Protein AF-A0A9D9T8Y0-F1 (afdb_monomer)

Solvent-accessible surface area (backbone atoms only — not comparable to full-atom values): 6116 Å² total; per-residue (Å²): 131,99,49,98,76,53,63,66,58,51,33,65,70,34,83,60,44,72,47,55,50,4,70,49,96,70,17,35,57,81,61,54,66,37,14,57,59,33,15,20,36,37,37,31,76,21,31,71,76,42,44,66,62,52,50,52,29,42,76,62,44,16,28,44,82,30,81,47,73,67,48,40,54,53,52,51,54,54,42,78,73,29,65,69,57,38,52,54,15,13,55,28,6,37,55,51,24,55,58,50,55,53,48,55,53,51,52,51,53,53,51,55,64,73,78,105

Nearest PDB structures (foldseek):
  4bfc-assembly1_A  TM=9.274E-01  e=1.975E-05  Acinetobacter baumannii
  2xci-assembly1_A  TM=7.531E-01  e=2.459E-04  Aquifex aeolicus
  4rig-assembly1_B  TM=7.496E-01  e=7.505E-02  Streptomyces cyanogenus
  2p6p-assembly1_A  TM=6.963E-01  e=7.057E-02  Streptomyces fradiae
  4rif-assembly1_A  TM=6.405E-01  e=7.057E-02  Streptomyces cyanogenus

pLDDT: mean 85.95, std 16.63, range [45.28, 98.38]

Mean predicted aligned error: 7.64 Å

Sequence (116 aa):
GDSMGEMFAWHTLADLAFIGGSLLDFGSQNLIEACAVGTPVLLGPSTYNFAEAAFEAQACGAALAITDADDLVKKARALLHDAAALARMSEAGLRFAQQHRGATARTMELIARVVN

Secondary structure (DSSP, 8-state):
---TTTHHHHHHH-S-EE-TTTTTTT----SHHHHHTT--EEE-S--GGGHHHHHHHHHTTSEEE--SHHHHHHHHHHHHT-HHHHHHHHHHHHHHHHHHHHHHHHHHHHHHHHH-

Structure (mmCIF, N/CA/C/O backbone):
data_AF-A0A9D9T8Y0-F1
#
_entry.id   AF-A0A9D9T8Y0-F1
#
loop_
_atom_site.group_PDB
_atom_site.id
_atom_site.type_symbol
_atom_site.label_atom_id
_atom_site.label_alt_id
_atom_site.label_comp_id
_atom_site.label_asym_id
_atom_site.label_entity_id
_atom_site.label_seq_id
_atom_site.pdbx_PDB_ins_code
_atom_site.Cartn_x
_atom_site.Cartn_y
_atom_site.Cartn_z
_atom_site.occupancy
_atom_site.B_iso_or_equiv
_atom_site.auth_seq_id
_atom_site.auth_comp_id
_atom_site.auth_asym_id
_atom_site.auth_atom_id
_atom_site.pdbx_PDB_model_num
ATOM 1 N N . GLY A 1 1 ? -10.565 -10.258 -11.146 1.00 47.41 1 GLY A N 1
ATOM 2 C CA . GLY A 1 1 ? -11.888 -10.698 -11.616 1.00 47.41 1 GLY A CA 1
ATOM 3 C C . GLY A 1 1 ? -12.762 -9.475 -11.713 1.00 47.41 1 GLY A C 1
ATOM 4 O O . GLY A 1 1 ? -12.772 -8.698 -10.770 1.00 47.41 1 GLY A O 1
ATOM 5 N N . ASP A 1 2 ? -13.387 -9.271 -12.868 1.00 57.16 2 ASP A N 1
ATOM 6 C CA . ASP A 1 2 ? -14.274 -8.145 -1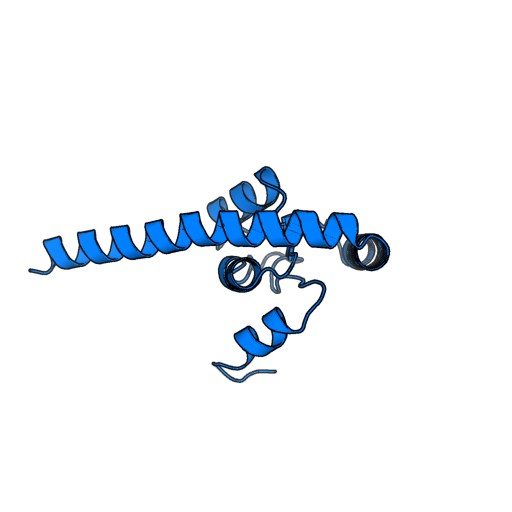3.177 1.00 57.16 2 ASP A CA 1
ATOM 7 C C . ASP A 1 2 ? -15.711 -8.486 -12.760 1.00 57.16 2 ASP A C 1
ATOM 9 O O . ASP A 1 2 ? -16.532 -8.955 -13.546 1.00 57.16 2 ASP A O 1
ATOM 13 N N . SER A 1 3 ? -15.999 -8.353 -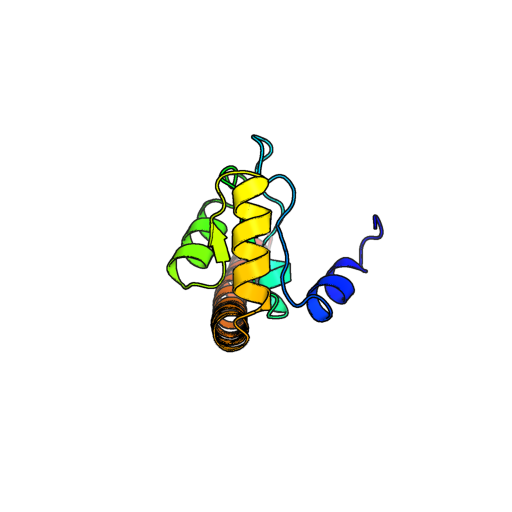11.470 1.00 48.44 3 SER A N 1
ATOM 14 C CA . SER A 1 3 ? -17.371 -8.354 -10.967 1.00 48.44 3 SER A CA 1
ATOM 15 C C . SER A 1 3 ? -17.470 -7.316 -9.857 1.00 48.44 3 SER A C 1
ATOM 17 O O . SER A 1 3 ? -16.827 -7.440 -8.811 1.00 48.44 3 SER A O 1
ATOM 19 N N . MET A 1 4 ? -18.244 -6.254 -10.111 1.00 46.72 4 MET A N 1
ATOM 20 C CA . MET A 1 4 ? -18.543 -5.211 -9.128 1.00 46.72 4 MET A CA 1
ATOM 21 C C . MET A 1 4 ? -19.213 -5.848 -7.905 1.00 46.72 4 MET A C 1
ATOM 23 O O . MET A 1 4 ? -20.368 -6.259 -7.966 1.00 46.72 4 MET A O 1
ATOM 27 N N . GLY A 1 5 ? -18.462 -5.956 -6.808 1.00 47.03 5 GLY A N 1
ATOM 28 C CA . GLY A 1 5 ? -18.921 -6.523 -5.536 1.00 47.03 5 GLY A CA 1
ATOM 29 C C . GLY A 1 5 ? -17.975 -7.558 -4.923 1.00 47.03 5 GLY A C 1
ATOM 30 O O . GLY A 1 5 ? -17.931 -7.680 -3.703 1.00 47.03 5 GLY A O 1
ATOM 31 N N . GLU A 1 6 ? -17.156 -8.252 -5.721 1.00 52.88 6 GLU A N 1
ATOM 32 C CA . GLU A 1 6 ? -16.268 -9.303 -5.192 1.00 52.88 6 GLU A CA 1
ATOM 33 C C . GLU A 1 6 ? -14.937 -8.768 -4.650 1.00 52.88 6 GLU A C 1
ATOM 35 O O . GLU A 1 6 ? -14.280 -9.427 -3.849 1.00 52.88 6 GLU A O 1
ATOM 40 N N . MET A 1 7 ? -14.530 -7.557 -5.038 1.00 53.75 7 MET A N 1
ATOM 41 C CA . MET A 1 7 ? -13.256 -6.950 -4.623 1.00 53.75 7 MET A CA 1
ATOM 42 C C . MET A 1 7 ? -13.141 -6.798 -3.095 1.00 53.75 7 MET A C 1
ATOM 44 O O . MET A 1 7 ? -12.070 -7.013 -2.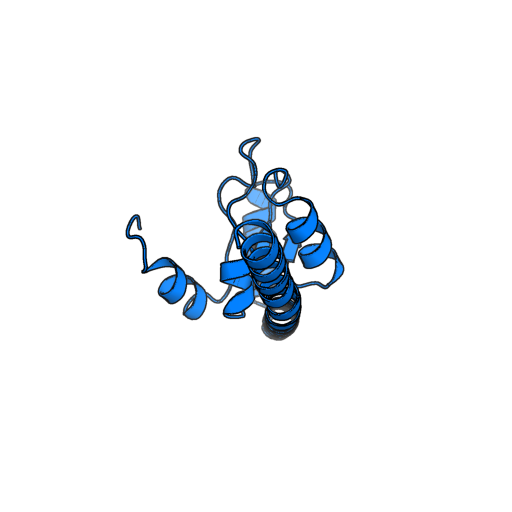533 1.00 53.75 7 MET A O 1
ATOM 48 N N . PHE A 1 8 ? -14.260 -6.552 -2.405 1.00 50.72 8 PHE A N 1
ATOM 49 C CA . PHE A 1 8 ? -14.323 -6.547 -0.938 1.00 50.72 8 PHE A CA 1
ATOM 50 C C . PHE A 1 8 ? -14.007 -7.922 -0.320 1.00 50.72 8 PHE A C 1
ATOM 52 O O . PHE A 1 8 ? -13.344 -7.993 0.718 1.00 50.72 8 PHE A O 1
ATOM 59 N N . ALA A 1 9 ? -14.448 -9.012 -0.959 1.00 51.31 9 ALA A N 1
ATOM 60 C CA . ALA A 1 9 ? -14.160 -10.379 -0.520 1.00 51.31 9 ALA A CA 1
ATOM 61 C C . ALA A 1 9 ? -12.689 -10.758 -0.769 1.00 51.31 9 ALA A C 1
ATOM 63 O O . ALA A 1 9 ? -12.059 -11.396 0.068 1.00 51.31 9 ALA A O 1
ATOM 64 N N . TRP A 1 10 ? -12.105 -10.310 -1.885 1.00 50.84 10 TRP A N 1
ATOM 65 C CA . TRP A 1 10 ? -10.686 -10.537 -2.171 1.00 50.84 10 TRP A CA 1
ATOM 66 C C . TRP A 1 10 ? -9.768 -9.776 -1.215 1.00 50.84 10 TRP A C 1
ATOM 68 O O . TRP A 1 10 ? -8.772 -10.334 -0.769 1.00 50.84 10 TRP A O 1
ATOM 78 N N . HIS A 1 11 ? -10.109 -8.538 -0.846 1.00 50.34 11 HIS A N 1
ATOM 79 C CA . HIS A 1 11 ? -9.323 -7.789 0.134 1.00 50.34 11 HIS A CA 1
ATOM 80 C C . HIS A 1 11 ? -9.388 -8.420 1.531 1.00 50.34 11 HIS A C 1
ATOM 82 O O . HIS A 1 11 ? -8.354 -8.602 2.165 1.00 50.34 11 HIS A O 1
ATOM 88 N N . THR A 1 12 ? -10.567 -8.856 1.980 1.00 54.41 12 THR A N 1
ATOM 89 C CA . THR A 1 12 ? -10.707 -9.529 3.288 1.00 54.41 12 THR A CA 1
ATOM 90 C C . THR A 1 12 ? -9.970 -10.868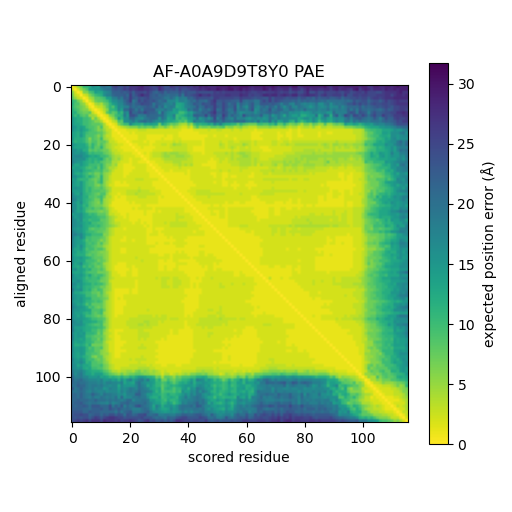 3.391 1.00 54.41 12 THR A C 1
ATOM 92 O O . THR A 1 12 ? -9.686 -11.305 4.503 1.00 54.41 12 THR A O 1
ATOM 95 N N . LEU A 1 13 ? -9.642 -11.508 2.264 1.00 59.56 13 LEU A N 1
ATOM 96 C CA . LEU A 1 13 ? -8.897 -12.771 2.213 1.00 59.56 13 LEU A CA 1
ATOM 97 C C . LEU A 1 13 ? -7.411 -12.601 1.864 1.00 59.56 13 LEU A C 1
ATOM 99 O O . LEU A 1 13 ? -6.661 -13.571 1.948 1.00 59.56 13 LEU A O 1
ATOM 103 N N . ALA A 1 14 ? -6.983 -11.412 1.437 1.00 74.75 14 ALA A N 1
ATOM 104 C CA . ALA A 1 14 ? -5.612 -11.171 1.014 1.00 74.75 14 ALA A CA 1
ATOM 105 C C . ALA A 1 14 ? -4.740 -10.723 2.191 1.00 74.75 14 ALA A C 1
ATOM 107 O O . ALA A 1 14 ? -5.033 -9.726 2.848 1.00 74.75 14 ALA A O 1
ATOM 108 N N . ASP A 1 15 ? -3.603 -11.393 2.382 1.00 84.69 15 ASP A N 1
ATOM 109 C CA . ASP A 1 15 ? -2.585 -1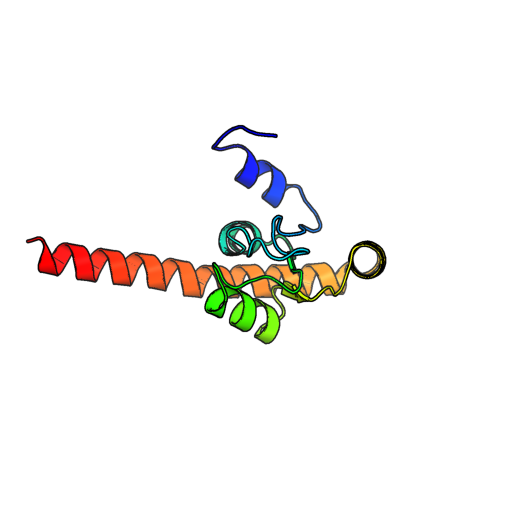0.981 3.356 1.00 84.69 15 ASP A CA 1
ATOM 110 C C . ASP A 1 15 ? -1.896 -9.658 2.963 1.00 84.69 15 ASP A C 1
ATOM 112 O O . ASP A 1 15 ? -1.304 -8.982 3.801 1.00 84.69 15 ASP A O 1
ATOM 116 N N . LEU A 1 16 ? -1.949 -9.288 1.677 1.00 93.06 16 LEU A N 1
ATOM 117 C CA . LEU A 1 16 ? -1.325 -8.094 1.105 1.00 93.06 16 LEU A CA 1
ATOM 118 C C . LEU A 1 16 ? -1.972 -7.752 -0.247 1.00 93.06 16 LEU A C 1
ATOM 120 O O . LEU A 1 16 ? -2.202 -8.643 -1.064 1.00 93.06 16 LEU A O 1
ATOM 124 N N . ALA A 1 17 ? -2.202 -6.467 -0.527 1.00 95.00 17 ALA A N 1
ATOM 125 C CA . ALA A 1 17 ? -2.715 -5.992 -1.813 1.00 95.00 17 ALA A CA 1
ATOM 126 C C . ALA A 1 17 ? -1.754 -5.009 -2.492 1.00 95.00 17 ALA A C 1
ATOM 128 O O . ALA A 1 17 ? -1.189 -4.126 -1.855 1.00 95.00 17 ALA A O 1
ATOM 129 N N . PHE A 1 18 ? -1.623 -5.118 -3.812 1.00 96.44 18 PHE A N 1
ATOM 130 C CA . PHE A 1 18 ? -1.010 -4.093 -4.655 1.00 96.44 18 PHE A CA 1
ATOM 131 C C . PHE A 1 18 ? -2.109 -3.325 -5.397 1.00 96.44 18 PHE A C 1
ATOM 133 O O . PHE A 1 18 ? -2.988 -3.936 -6.007 1.00 96.44 18 PHE A O 1
ATOM 140 N N . ILE A 1 19 ? -2.066 -1.991 -5.357 1.00 95.94 19 ILE A N 1
ATOM 141 C CA . ILE A 1 19 ? -3.082 -1.159 -6.012 1.00 95.94 19 ILE A CA 1
ATOM 142 C C . ILE A 1 19 ? -2.751 -0.997 -7.493 1.00 95.94 19 ILE A C 1
ATOM 144 O O . ILE A 1 19 ? -1.764 -0.360 -7.866 1.00 95.94 19 ILE A O 1
ATOM 148 N N . GLY A 1 20 ? -3.611 -1.546 -8.349 1.00 91.75 20 GLY A N 1
ATOM 149 C CA . GLY A 1 20 ? -3.484 -1.450 -9.802 1.00 91.75 20 GLY A CA 1
ATOM 150 C C . GLY A 1 20 ? -3.445 -0.008 -10.322 1.00 91.75 20 GLY A C 1
ATOM 151 O O . GLY A 1 20 ? -3.843 0.940 -9.643 1.00 91.75 20 GLY A O 1
ATOM 152 N N . GLY A 1 21 ? -2.924 0.153 -11.539 1.00 92.12 21 GLY A N 1
ATOM 153 C CA . GLY A 1 21 ? -2.667 1.458 -12.156 1.00 92.12 21 GLY A CA 1
ATOM 154 C C . GLY A 1 21 ? -1.424 2.161 -11.604 1.00 92.12 21 GLY A C 1
ATOM 155 O O . GLY A 1 21 ? -0.727 2.815 -12.367 1.00 92.12 21 GLY A O 1
ATOM 156 N N . SER A 1 22 ? -1.072 1.943 -10.331 1.00 94.88 22 SER A N 1
ATOM 157 C CA . SER A 1 22 ? -0.091 2.791 -9.645 1.00 94.88 22 SER A CA 1
ATOM 158 C C . SER A 1 22 ? 1.370 2.618 -10.070 1.00 94.88 22 SER A C 1
ATOM 160 O O . SER A 1 22 ? 2.201 3.456 -9.733 1.00 94.88 22 SER A O 1
ATOM 162 N N . LEU A 1 23 ? 1.718 1.552 -10.799 1.00 94.62 23 LEU A N 1
ATOM 163 C CA . LEU A 1 23 ? 3.107 1.288 -11.201 1.00 94.62 23 LEU A CA 1
ATOM 164 C C . LEU A 1 23 ? 3.573 2.130 -12.395 1.00 94.62 23 LEU A C 1
ATOM 166 O O . LEU A 1 23 ? 4.732 2.524 -12.462 1.00 94.62 23 LEU A O 1
ATOM 170 N N . LEU A 1 24 ? 2.670 2.365 -13.343 1.00 93.56 24 LEU A N 1
ATOM 171 C CA . LEU A 1 24 ? 2.902 3.146 -14.557 1.00 93.56 24 LEU A CA 1
ATOM 172 C C . LEU A 1 24 ? 2.066 4.422 -14.489 1.00 93.56 24 LEU A C 1
ATOM 174 O O . LEU A 1 24 ? 1.298 4.591 -13.552 1.00 93.56 24 LEU A O 1
ATOM 178 N N . ASP A 1 25 ? 2.197 5.319 -15.462 1.00 94.19 25 ASP A N 1
ATOM 179 C CA . ASP A 1 25 ? 1.568 6.644 -15.414 1.00 94.19 25 ASP A CA 1
ATOM 180 C C . ASP A 1 25 ? 0.050 6.643 -15.709 1.00 94.19 25 ASP A C 1
ATOM 182 O O . ASP A 1 25 ? -0.446 7.321 -16.605 1.00 94.19 25 ASP A O 1
ATOM 186 N N . PHE A 1 26 ? -0.707 5.844 -14.957 1.00 93.19 26 PHE A N 1
ATOM 187 C CA . PHE A 1 26 ? -2.162 5.691 -15.069 1.00 93.19 26 PHE A CA 1
ATOM 188 C C . PHE A 1 26 ? -2.912 6.194 -13.825 1.00 93.19 26 PHE A C 1
ATOM 190 O O . PHE A 1 26 ? -4.144 6.157 -13.781 1.00 93.19 26 PHE A O 1
ATOM 197 N N . GLY A 1 27 ? -2.174 6.646 -12.807 1.00 92.00 27 GLY A N 1
ATOM 198 C CA . GLY A 1 27 ? -2.698 6.929 -11.479 1.00 92.00 27 GLY A CA 1
ATOM 199 C C . GLY A 1 27 ? -3.053 5.639 -10.739 1.00 92.00 27 GLY A C 1
ATOM 200 O O . GLY A 1 27 ? -2.907 4.534 -11.256 1.00 92.00 27 GLY A O 1
ATOM 201 N N . SER A 1 28 ? -3.546 5.750 -9.509 1.00 93.19 28 SER A N 1
ATOM 202 C CA . SER A 1 28 ? -3.935 4.580 -8.720 1.00 93.19 28 SER A CA 1
ATOM 203 C C . SER A 1 28 ? -5.443 4.343 -8.761 1.00 93.19 28 SER A C 1
ATOM 205 O O . SER A 1 28 ? -6.231 5.265 -8.985 1.00 93.19 28 SER A O 1
ATOM 207 N N . GLN A 1 29 ? -5.844 3.101 -8.493 1.00 92.81 29 GLN A N 1
ATOM 208 C CA . GLN A 1 29 ? -7.199 2.791 -8.033 1.00 92.81 29 GLN A CA 1
ATOM 209 C C . GLN A 1 29 ? -7.389 3.231 -6.568 1.00 92.81 29 GLN A C 1
ATOM 211 O O . GLN A 1 29 ? -6.441 3.658 -5.899 1.00 92.81 29 GLN A O 1
ATOM 216 N N . ASN A 1 30 ? -8.620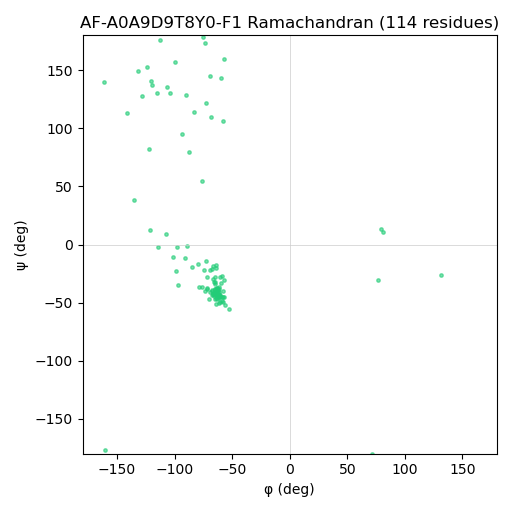 3.134 -6.068 1.00 90.94 30 ASN A N 1
ATOM 217 C CA . ASN A 1 30 ? -8.960 3.527 -4.705 1.00 90.94 30 ASN A CA 1
ATOM 218 C C . ASN A 1 30 ? -8.316 2.588 -3.665 1.00 90.94 30 ASN A C 1
ATOM 220 O O . ASN A 1 30 ? -8.741 1.447 -3.502 1.00 90.94 30 ASN A O 1
ATOM 224 N N . LEU A 1 31 ? -7.318 3.077 -2.922 1.00 93.44 31 LEU A N 1
ATOM 225 C CA . LEU A 1 31 ? -6.676 2.323 -1.836 1.00 93.44 31 LEU A CA 1
ATOM 226 C C . LEU A 1 31 ? -7.529 2.213 -0.561 1.00 93.44 31 LEU A C 1
ATOM 228 O O . LEU A 1 31 ? -7.292 1.327 0.260 1.00 93.44 31 LEU A O 1
ATOM 232 N N . ILE A 1 32 ? -8.498 3.116 -0.367 1.00 92.81 32 ILE A N 1
ATOM 233 C CA . ILE A 1 32 ? -9.227 3.251 0.903 1.00 92.81 32 ILE A CA 1
ATOM 234 C C . ILE A 1 32 ? -10.045 1.989 1.184 1.00 92.81 32 ILE A C 1
ATOM 236 O O . ILE A 1 32 ? -10.168 1.586 2.336 1.00 92.81 32 ILE A O 1
ATOM 240 N N . GLU A 1 33 ? -10.566 1.334 0.145 1.00 89.56 33 GLU A N 1
ATOM 241 C CA . GLU A 1 33 ? -11.344 0.097 0.269 1.00 89.56 33 GLU A CA 1
ATOM 242 C C . GLU A 1 33 ? -10.507 -1.071 0.803 1.00 89.56 33 GLU A C 1
ATOM 244 O O . GLU A 1 33 ? -10.963 -1.775 1.702 1.00 89.56 33 GLU A O 1
ATOM 249 N N . ALA A 1 34 ? -9.265 -1.221 0.330 1.00 91.19 34 ALA A N 1
ATOM 250 C CA . ALA A 1 34 ? -8.332 -2.227 0.839 1.00 91.19 34 ALA A CA 1
ATOM 251 C C . ALA A 1 34 ? -7.971 -1.953 2.309 1.00 91.19 34 ALA A C 1
ATOM 253 O O . ALA A 1 34 ? -8.076 -2.833 3.164 1.00 91.19 34 ALA A O 1
ATOM 254 N N . CYS A 1 35 ? -7.646 -0.699 2.636 1.00 94.12 35 CYS A N 1
ATOM 255 C CA . CYS A 1 35 ? -7.367 -0.288 4.011 1.00 94.12 35 CYS A CA 1
ATOM 256 C C . CYS A 1 35 ? -8.576 -0.486 4.946 1.00 94.12 35 CYS A C 1
ATOM 258 O O . CYS A 1 35 ? -8.411 -0.867 6.104 1.00 94.12 35 CYS A O 1
ATOM 260 N N . ALA A 1 36 ? -9.800 -0.265 4.454 1.00 92.00 36 ALA A N 1
ATOM 261 C CA . ALA A 1 36 ? -11.030 -0.348 5.244 1.00 92.00 36 ALA A CA 1
ATOM 262 C C . ALA A 1 36 ? -11.363 -1.756 5.743 1.00 92.00 36 ALA A C 1
ATOM 264 O O . ALA A 1 36 ? -12.160 -1.889 6.674 1.00 92.00 36 ALA A O 1
ATOM 265 N N . VAL A 1 37 ? -10.772 -2.784 5.137 1.00 91.31 37 VAL A N 1
ATOM 266 C CA . VAL A 1 37 ? -10.903 -4.177 5.577 1.00 91.31 37 VAL A CA 1
ATOM 267 C C . VAL A 1 37 ? -9.625 -4.717 6.223 1.00 91.31 37 VAL A C 1
ATOM 269 O O . VAL A 1 37 ? -9.547 -5.903 6.523 1.00 91.31 37 VAL A O 1
ATOM 272 N N . GLY A 1 38 ? -8.645 -3.845 6.479 1.00 92.75 38 GLY A N 1
ATOM 273 C CA . GLY A 1 38 ? -7.391 -4.196 7.141 1.00 92.75 38 GLY A CA 1
ATOM 274 C C . GLY A 1 38 ? -6.351 -4.834 6.226 1.00 92.75 38 GLY A C 1
ATOM 275 O O . GLY A 1 38 ? -5.342 -5.317 6.721 1.00 92.75 38 GLY A O 1
ATOM 276 N N . THR A 1 39 ? -6.537 -4.826 4.906 1.00 95.06 39 THR A N 1
ATOM 277 C CA . THR A 1 39 ? -5.528 -5.357 3.985 1.00 95.06 39 THR A CA 1
ATOM 278 C C . THR A 1 39 ? -4.336 -4.400 3.907 1.00 95.06 39 THR A C 1
ATOM 280 O O . THR A 1 39 ? -4.524 -3.242 3.520 1.00 95.06 39 THR A O 1
ATOM 283 N N . PRO A 1 40 ? -3.104 -4.840 4.219 1.00 95.44 40 PRO A N 1
ATOM 284 C CA . PRO A 1 40 ? -1.899 -4.052 3.977 1.00 95.44 40 PRO A CA 1
ATOM 285 C C . PRO A 1 40 ? -1.732 -3.721 2.487 1.00 95.44 40 PRO A C 1
ATOM 287 O O . PRO A 1 40 ? -2.039 -4.548 1.625 1.00 95.44 40 PRO A O 1
ATOM 290 N N . VAL A 1 41 ? -1.229 -2.523 2.171 1.00 97.38 41 VAL A N 1
ATOM 291 C CA . VAL A 1 41 ? -1.208 -2.003 0.793 1.00 97.38 41 VAL A CA 1
ATOM 292 C C . VAL A 1 41 ? 0.209 -1.710 0.282 1.00 97.38 41 VAL A C 1
ATOM 294 O O . VAL A 1 41 ? 1.016 -1.088 0.969 1.00 97.38 41 VAL A O 1
ATOM 297 N N . LEU A 1 42 ? 0.487 -2.089 -0.969 1.00 98.31 42 LEU A N 1
ATOM 298 C CA . LEU A 1 42 ? 1.619 -1.623 -1.775 1.00 98.31 42 LEU A CA 1
ATOM 299 C C . LEU A 1 42 ? 1.150 -0.649 -2.866 1.00 98.31 42 LEU A C 1
ATOM 301 O O . LEU A 1 42 ? 0.168 -0.913 -3.565 1.00 98.31 42 LEU A O 1
ATOM 305 N N . LEU A 1 43 ? 1.882 0.454 -3.036 1.00 97.88 43 LEU A N 1
ATOM 306 C CA . LEU A 1 43 ? 1.574 1.531 -3.984 1.00 97.88 43 LEU A CA 1
ATOM 307 C C . LEU A 1 43 ? 2.771 1.872 -4.863 1.00 97.88 43 LEU A C 1
ATOM 309 O O . LEU A 1 43 ? 3.841 2.174 -4.344 1.00 97.88 43 LEU A O 1
ATOM 313 N N . GLY A 1 44 ? 2.578 1.880 -6.178 1.00 97.50 44 GLY A N 1
ATOM 314 C CA . GLY A 1 44 ? 3.562 2.407 -7.119 1.00 97.50 44 GLY A CA 1
ATOM 315 C C . GLY A 1 44 ? 3.620 3.939 -7.153 1.00 97.50 44 GLY A C 1
ATOM 316 O O . GLY A 1 44 ? 2.874 4.605 -6.430 1.00 97.50 44 GLY A O 1
ATOM 317 N N . PRO A 1 45 ? 4.516 4.509 -7.976 1.00 97.12 45 PRO A N 1
ATOM 318 C CA . PRO A 1 45 ? 4.791 5.945 -7.996 1.00 97.12 45 PRO A CA 1
ATOM 319 C C . PRO A 1 45 ? 3.644 6.803 -8.551 1.00 97.12 45 PRO A C 1
ATOM 321 O O . PRO A 1 45 ? 3.586 7.996 -8.260 1.00 97.12 45 PRO A O 1
ATOM 324 N N . SER A 1 46 ? 2.736 6.237 -9.348 1.00 97.44 46 SER A N 1
ATOM 325 C CA . SER A 1 46 ? 1.639 6.983 -9.964 1.00 97.44 46 SER A CA 1
ATOM 326 C C . SER A 1 46 ? 0.379 6.916 -9.102 1.00 97.44 46 SER A C 1
ATOM 328 O O . SER A 1 46 ? -0.407 5.974 -9.166 1.00 97.44 46 SER A O 1
ATOM 330 N N . THR A 1 47 ? 0.170 7.928 -8.264 1.00 96.62 47 THR A N 1
ATOM 331 C CA . THR A 1 47 ? -0.965 7.980 -7.321 1.00 96.62 47 THR A CA 1
ATOM 332 C C . THR A 1 47 ? -1.863 9.195 -7.519 1.00 96.62 47 THR A C 1
ATOM 334 O O . THR A 1 47 ? -2.720 9.460 -6.683 1.00 96.62 47 THR A O 1
ATOM 337 N N . TYR A 1 48 ? -1.720 9.932 -8.626 1.00 94.62 48 TYR A N 1
ATOM 338 C CA . TYR A 1 48 ? -2.327 11.260 -8.790 1.00 94.62 48 TYR A CA 1
ATOM 339 C C . TYR A 1 48 ? -3.862 11.297 -8.666 1.00 94.62 48 TYR A C 1
ATOM 341 O O . TYR A 1 48 ? -4.399 12.304 -8.215 1.00 94.62 48 TYR A O 1
ATOM 349 N N . ASN A 1 49 ? -4.567 10.201 -8.974 1.00 91.38 49 ASN A N 1
ATOM 350 C CA . ASN A 1 49 ? -6.022 10.091 -8.776 1.00 91.38 49 ASN A CA 1
ATOM 351 C C . ASN A 1 49 ? -6.435 10.150 -7.293 1.00 91.38 49 ASN A C 1
ATOM 353 O O . ASN A 1 49 ? -7.543 10.569 -6.975 1.00 91.38 49 ASN A O 1
ATOM 357 N N . PHE A 1 50 ? -5.547 9.720 -6.394 1.00 93.56 50 PHE A N 1
ATOM 358 C CA . PHE A 1 50 ? -5.767 9.614 -4.951 1.00 93.56 50 PHE A CA 1
ATOM 359 C C . PHE A 1 50 ? -4.558 10.159 -4.172 1.00 93.56 50 PHE A C 1
ATOM 361 O O . PHE A 1 50 ? -4.173 9.589 -3.155 1.00 93.56 50 PHE A O 1
ATOM 368 N N . ALA A 1 51 ? -3.934 11.242 -4.651 1.00 93.50 51 ALA A N 1
ATOM 369 C CA . ALA A 1 51 ? -2.632 11.706 -4.159 1.00 93.50 51 ALA A CA 1
ATOM 370 C C . ALA A 1 51 ? -2.610 11.985 -2.646 1.00 93.50 51 ALA A C 1
ATOM 372 O O . ALA A 1 51 ? -1.691 11.553 -1.955 1.00 93.50 51 ALA A O 1
ATOM 373 N N . GLU A 1 52 ? -3.639 12.664 -2.131 1.00 94.56 52 GLU A N 1
ATOM 374 C CA . GLU A 1 52 ? -3.781 12.975 -0.702 1.00 94.56 52 GLU A CA 1
ATOM 375 C C . GLU A 1 52 ? -3.928 11.697 0.132 1.00 94.56 52 GLU A C 1
ATOM 377 O O . GLU A 1 52 ? -3.142 11.452 1.043 1.00 94.56 52 GLU A O 1
ATOM 382 N N . ALA A 1 53 ? -4.861 10.821 -0.250 1.00 95.00 53 ALA A N 1
ATOM 383 C CA . ALA A 1 53 ? -5.086 9.550 0.430 1.00 95.00 53 ALA A CA 1
ATOM 384 C C . ALA A 1 53 ? -3.844 8.637 0.376 1.00 95.00 53 ALA A C 1
ATOM 386 O O . ALA A 1 53 ? -3.516 7.974 1.356 1.00 95.00 53 ALA A O 1
ATOM 387 N N . ALA A 1 54 ? -3.117 8.616 -0.744 1.00 96.31 54 ALA A N 1
ATOM 388 C CA . ALA A 1 54 ? -1.874 7.864 -0.881 1.00 96.31 54 ALA A CA 1
ATOM 389 C C . ALA A 1 54 ? -0.765 8.420 0.024 1.00 96.31 54 ALA A C 1
ATOM 391 O O . ALA A 1 54 ? -0.085 7.642 0.696 1.00 96.31 54 ALA A O 1
ATOM 392 N N . PHE A 1 55 ? -0.608 9.746 0.077 1.00 96.56 55 PHE A N 1
ATOM 393 C CA . PHE A 1 55 ? 0.350 10.410 0.959 1.00 96.56 55 PHE A CA 1
ATOM 394 C C . PHE A 1 55 ? 0.053 10.111 2.432 1.00 96.56 55 PHE A C 1
ATOM 396 O O . PHE A 1 55 ? 0.943 9.685 3.166 1.00 96.56 55 PHE A O 1
ATOM 403 N N . GLU A 1 56 ? -1.199 10.270 2.860 1.00 97.12 56 GLU A N 1
ATOM 404 C CA . GLU A 1 56 ? -1.614 10.010 4.239 1.00 97.12 56 GLU A CA 1
ATOM 405 C C . GLU A 1 56 ? -1.453 8.532 4.616 1.00 97.12 56 GLU A C 1
ATOM 407 O O . GLU A 1 56 ? -0.912 8.222 5.682 1.00 97.12 56 GLU A O 1
ATOM 412 N N . ALA A 1 57 ? -1.833 7.606 3.727 1.00 96.94 57 ALA A N 1
ATOM 413 C CA . ALA A 1 57 ? -1.661 6.173 3.952 1.00 96.94 57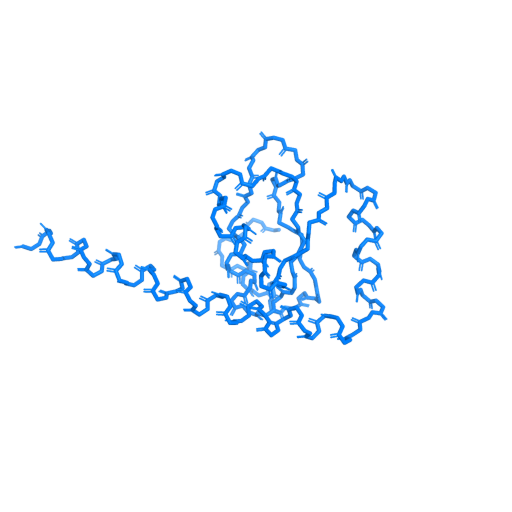 ALA A CA 1
ATOM 414 C C . ALA A 1 57 ? -0.185 5.786 4.114 1.00 96.94 57 ALA A C 1
ATOM 416 O O . ALA A 1 57 ? 0.152 4.982 4.984 1.00 96.94 57 ALA A O 1
ATOM 417 N N . GLN A 1 58 ? 0.708 6.366 3.311 1.00 97.69 58 GLN A N 1
ATOM 418 C CA . GLN A 1 58 ? 2.149 6.155 3.449 1.00 97.69 58 GLN A CA 1
ATOM 419 C C . GLN A 1 58 ? 2.688 6.772 4.744 1.00 97.69 58 GLN A C 1
ATOM 421 O O . GLN A 1 58 ? 3.443 6.121 5.466 1.00 97.69 58 GLN A O 1
ATOM 426 N N . ALA A 1 59 ? 2.263 7.991 5.080 1.00 97.88 59 ALA A N 1
ATOM 427 C CA . ALA A 1 59 ? 2.706 8.700 6.277 1.00 97.88 59 ALA A CA 1
ATOM 428 C C . ALA A 1 59 ? 2.306 7.983 7.578 1.00 97.88 59 ALA A C 1
ATOM 430 O O . ALA 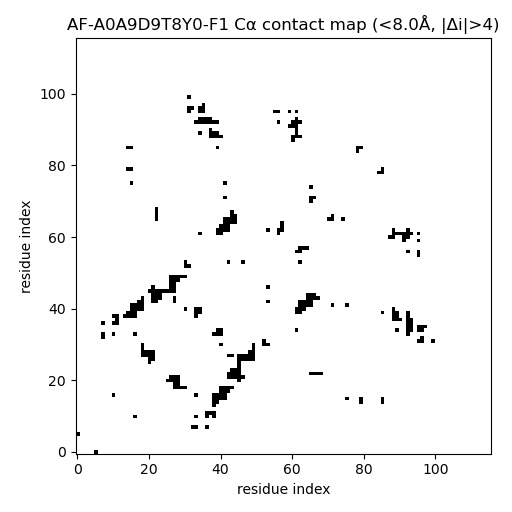A 1 59 ? 3.086 7.957 8.530 1.00 97.88 59 ALA A O 1
ATOM 431 N N . CYS A 1 60 ? 1.118 7.372 7.625 1.00 97.06 60 CYS A N 1
ATOM 432 C CA . CYS A 1 60 ? 0.651 6.620 8.794 1.00 97.06 60 CYS A CA 1
ATOM 433 C C . CYS A 1 60 ? 1.038 5.129 8.785 1.00 97.06 60 CYS A C 1
ATOM 435 O O . CYS A 1 60 ? 0.726 4.416 9.739 1.00 97.06 60 CYS A O 1
ATOM 437 N N . GLY A 1 61 ? 1.719 4.651 7.737 1.00 97.62 61 GLY A N 1
ATOM 438 C CA . GLY A 1 61 ? 2.169 3.262 7.613 1.00 97.62 61 GLY A CA 1
ATOM 439 C C . GLY A 1 61 ? 1.092 2.264 7.169 1.00 97.62 61 GLY A C 1
ATOM 440 O O . GLY A 1 61 ? 1.311 1.059 7.266 1.00 97.62 61 GLY A O 1
ATOM 441 N N . ALA A 1 62 ? -0.056 2.735 6.679 1.00 97.06 62 ALA A N 1
ATOM 442 C CA . ALA A 1 62 ? -1.098 1.901 6.078 1.00 97.06 62 ALA A CA 1
ATOM 443 C C . ALA A 1 62 ? -0.696 1.353 4.697 1.00 97.06 62 ALA A C 1
ATOM 445 O O . ALA A 1 62 ? -1.147 0.279 4.294 1.00 97.06 62 ALA A O 1
ATOM 446 N N . ALA A 1 63 ? 0.161 2.082 3.977 1.00 97.81 63 ALA A N 1
ATOM 447 C CA . ALA A 1 63 ? 0.669 1.685 2.672 1.00 97.81 63 ALA A CA 1
ATOM 448 C C . ALA A 1 63 ? 2.193 1.826 2.582 1.00 97.81 63 ALA A C 1
ATOM 450 O O . ALA A 1 63 ? 2.789 2.721 3.178 1.00 97.81 63 ALA A O 1
ATOM 451 N N . LEU A 1 64 ? 2.822 0.964 1.785 1.00 98.38 64 LEU A N 1
ATOM 452 C CA . LEU A 1 64 ? 4.250 1.014 1.489 1.00 98.38 64 LEU A CA 1
ATOM 453 C C . LEU A 1 64 ? 4.472 1.316 -0.000 1.00 98.38 64 LEU A C 1
ATOM 455 O O . LEU A 1 64 ? 3.885 0.684 -0.877 1.00 98.38 64 LEU A O 1
ATOM 459 N N . ALA A 1 65 ? 5.335 2.291 -0.285 1.00 97.94 65 ALA A N 1
ATOM 460 C CA . ALA A 1 65 ? 5.704 2.661 -1.649 1.00 97.94 65 ALA A CA 1
ATOM 461 C C . ALA A 1 65 ? 6.543 1.565 -2.324 1.00 97.94 65 ALA A C 1
ATOM 463 O O . ALA A 1 65 ? 7.397 0.961 -1.672 1.00 97.94 65 ALA A O 1
ATOM 464 N N . ILE A 1 66 ? 6.372 1.376 -3.630 1.00 98.31 66 ILE A N 1
ATOM 465 C CA . ILE A 1 66 ? 7.227 0.569 -4.509 1.00 98.31 66 ILE A CA 1
ATOM 466 C C . ILE A 1 66 ? 7.729 1.429 -5.678 1.00 98.31 66 ILE A C 1
ATOM 468 O O . ILE A 1 66 ? 7.056 2.381 -6.073 1.00 98.31 66 ILE A O 1
ATOM 472 N N . THR A 1 67 ? 8.891 1.101 -6.244 1.00 97.50 67 THR A N 1
ATOM 473 C CA . THR A 1 67 ? 9.449 1.836 -7.400 1.00 97.50 67 THR A CA 1
ATOM 474 C C . THR A 1 67 ? 9.153 1.181 -8.744 1.00 97.50 67 THR A C 1
ATOM 476 O O . THR A 1 67 ? 8.956 1.877 -9.735 1.00 97.50 67 THR A O 1
ATOM 479 N N . ASP A 1 68 ? 9.124 -0.149 -8.783 1.00 97.25 68 ASP A N 1
ATOM 480 C CA . ASP A 1 68 ? 8.984 -0.955 -9.995 1.00 97.25 68 ASP A CA 1
ATOM 481 C C . ASP A 1 68 ? 8.498 -2.380 -9.649 1.00 97.25 68 ASP A C 1
ATOM 483 O O . ASP A 1 68 ? 8.194 -2.699 -8.494 1.00 97.25 68 ASP A O 1
ATOM 487 N N . ALA A 1 69 ? 8.385 -3.238 -10.666 1.00 96.06 69 ALA A N 1
ATOM 488 C CA . ALA A 1 69 ? 7.916 -4.613 -10.507 1.00 96.06 69 ALA A CA 1
ATOM 489 C C . ALA A 1 69 ? 8.869 -5.494 -9.676 1.00 96.06 69 ALA A C 1
ATOM 491 O O . ALA A 1 69 ? 8.407 -6.377 -8.952 1.00 96.06 69 ALA A O 1
ATOM 492 N N . ASP A 1 70 ? 10.181 -5.258 -9.731 1.00 97.75 70 ASP A N 1
ATOM 493 C CA . ASP A 1 70 ? 11.141 -6.030 -8.942 1.00 97.75 70 ASP A CA 1
ATOM 494 C C . ASP A 1 70 ? 11.068 -5.631 -7.464 1.00 97.75 70 ASP A C 1
ATOM 496 O O . ASP A 1 70 ? 11.120 -6.488 -6.577 1.00 97.75 70 ASP A O 1
ATOM 500 N N . ASP A 1 71 ? 10.923 -4.336 -7.183 1.00 98.12 71 ASP A N 1
ATOM 501 C CA . ASP A 1 71 ? 10.724 -3.806 -5.835 1.00 98.12 71 ASP A CA 1
ATOM 502 C C . ASP A 1 71 ? 9.391 -4.274 -5.232 1.00 98.12 71 ASP A C 1
ATOM 504 O O . ASP A 1 71 ? 9.355 -4.669 -4.065 1.00 98.12 71 ASP A O 1
ATOM 508 N N . LEU A 1 72 ? 8.325 -4.353 -6.042 1.00 97.19 72 LEU A N 1
ATOM 509 C CA . LEU A 1 72 ? 7.055 -4.980 -5.658 1.00 97.19 72 LEU A CA 1
ATOM 510 C C . LEU A 1 72 ? 7.272 -6.402 -5.139 1.00 97.19 72 LEU A C 1
ATOM 512 O O . LEU A 1 72 ? 6.889 -6.712 -4.011 1.00 97.19 72 LEU A O 1
ATOM 516 N N . VAL A 1 73 ? 7.916 -7.260 -5.933 1.00 97.56 73 VAL A N 1
ATOM 517 C CA . VAL A 1 73 ? 8.147 -8.663 -5.557 1.00 97.56 73 VAL A CA 1
ATOM 518 C C . VAL A 1 73 ? 9.018 -8.755 -4.302 1.00 97.56 73 VAL A C 1
ATOM 520 O O . VAL A 1 73 ? 8.727 -9.545 -3.398 1.00 97.56 73 VAL A O 1
ATOM 523 N N . LYS A 1 74 ? 10.070 -7.933 -4.204 1.00 98.06 74 LYS A N 1
ATOM 524 C CA . LYS A 1 74 ? 10.965 -7.903 -3.037 1.00 98.06 74 LYS A CA 1
ATOM 525 C C . LYS A 1 74 ? 10.220 -7.514 -1.761 1.00 98.06 74 LYS A C 1
ATOM 527 O O . LYS A 1 74 ? 10.334 -8.232 -0.766 1.00 98.06 74 LYS A O 1
ATOM 532 N N . LYS A 1 75 ? 9.457 -6.418 -1.788 1.00 98.06 75 LYS A N 1
ATOM 533 C CA . LYS A 1 75 ? 8.713 -5.903 -0.630 1.00 98.06 75 LYS A CA 1
ATOM 534 C C . LYS A 1 75 ? 7.553 -6.804 -0.246 1.00 98.06 75 LYS A C 1
ATOM 536 O O . LYS A 1 75 ? 7.392 -7.086 0.937 1.00 98.06 75 LYS A O 1
ATOM 541 N N . ALA A 1 76 ? 6.816 -7.328 -1.223 1.00 97.19 76 ALA A N 1
ATOM 542 C CA . ALA A 1 76 ? 5.754 -8.291 -0.966 1.00 97.19 76 ALA A CA 1
ATOM 543 C C . ALA A 1 76 ? 6.297 -9.534 -0.257 1.00 97.19 76 ALA A C 1
ATOM 545 O O . ALA A 1 76 ? 5.793 -9.919 0.793 1.00 97.19 76 ALA A O 1
ATOM 546 N N . ARG A 1 77 ? 7.392 -10.113 -0.764 1.00 96.94 77 ARG A N 1
ATOM 547 C CA . ARG A 1 77 ? 8.031 -11.262 -0.118 1.00 96.94 77 ARG A CA 1
ATOM 548 C C . ARG A 1 77 ? 8.524 -10.930 1.289 1.00 96.94 77 ARG A C 1
ATOM 550 O O . ARG A 1 77 ? 8.362 -11.761 2.172 1.00 96.94 77 ARG A O 1
ATOM 557 N N . ALA A 1 78 ? 9.134 -9.765 1.503 1.00 97.25 78 ALA A N 1
ATOM 558 C CA . ALA A 1 78 ? 9.603 -9.366 2.829 1.00 97.25 78 ALA A CA 1
ATOM 559 C C . ALA A 1 78 ? 8.442 -9.253 3.831 1.00 97.25 78 ALA A C 1
ATOM 561 O O . ALA A 1 78 ? 8.525 -9.814 4.918 1.00 97.25 78 ALA A O 1
ATOM 562 N N . LEU A 1 79 ? 7.342 -8.605 3.436 1.00 96.50 79 LEU A N 1
ATOM 563 C CA . LEU A 1 79 ? 6.150 -8.448 4.272 1.00 96.50 79 LEU A CA 1
ATOM 564 C C . LEU A 1 79 ? 5.468 -9.785 4.571 1.00 96.50 79 LEU A C 1
ATOM 566 O O . LEU A 1 79 ? 5.131 -10.047 5.717 1.00 96.50 79 LEU A O 1
ATOM 570 N N . LEU A 1 80 ? 5.337 -10.669 3.579 1.00 94.31 80 LEU A N 1
ATOM 571 C CA . LEU A 1 80 ? 4.742 -11.999 3.769 1.00 94.31 80 LEU A CA 1
ATOM 572 C C . LEU A 1 80 ? 5.551 -12.904 4.719 1.00 94.31 80 LEU A C 1
ATOM 574 O O . LEU A 1 80 ? 5.008 -13.876 5.236 1.00 94.31 80 LEU A O 1
ATOM 578 N N . HIS A 1 81 ? 6.824 -12.587 4.981 1.00 95.94 81 HIS A N 1
ATOM 579 C CA . HIS A 1 81 ? 7.640 -13.260 6.001 1.00 95.94 81 HIS A CA 1
ATOM 580 C C . HIS A 1 81 ? 7.703 -12.498 7.339 1.00 95.94 81 HIS A C 1
ATOM 582 O O . HIS A 1 81 ? 8.317 -12.991 8.284 1.00 95.94 81 HIS A O 1
ATOM 588 N N . ASP A 1 82 ? 7.072 -11.326 7.448 1.00 96.88 82 ASP A N 1
ATOM 589 C CA . ASP A 1 82 ? 7.012 -10.509 8.663 1.00 96.88 82 ASP A CA 1
ATOM 590 C C . ASP A 1 82 ? 5.550 -10.272 9.073 1.00 96.88 82 ASP A C 1
ATOM 592 O O . ASP A 1 82 ? 4.944 -9.226 8.820 1.00 96.88 82 ASP A O 1
ATOM 596 N N . ALA A 1 83 ? 4.986 -11.262 9.769 1.00 94.62 83 ALA A N 1
ATOM 597 C CA . ALA A 1 83 ? 3.623 -11.198 10.291 1.00 94.62 83 ALA A CA 1
ATOM 598 C C . ALA A 1 83 ? 3.392 -9.987 11.217 1.00 94.62 83 ALA A C 1
ATOM 600 O O . ALA A 1 83 ? 2.289 -9.442 11.266 1.00 94.62 83 ALA A O 1
ATOM 601 N N . ALA A 1 84 ? 4.426 -9.530 11.933 1.00 97.38 84 ALA A N 1
ATOM 602 C CA . ALA A 1 84 ? 4.311 -8.365 12.799 1.00 97.38 84 ALA A CA 1
ATOM 603 C C . ALA A 1 84 ? 4.208 -7.070 11.979 1.00 97.38 84 ALA A C 1
ATOM 605 O O . ALA A 1 84 ? 3.450 -6.175 12.352 1.00 97.38 84 ALA A O 1
ATOM 606 N N . ALA A 1 85 ? 4.940 -6.952 10.867 1.00 97.25 85 ALA A N 1
ATOM 607 C CA . ALA A 1 85 ? 4.786 -5.835 9.937 1.00 97.25 85 ALA A CA 1
ATOM 608 C C . ALA A 1 85 ? 3.400 -5.815 9.292 1.00 97.25 85 ALA A C 1
ATOM 610 O O . ALA A 1 85 ? 2.766 -4.760 9.300 1.00 97.25 85 ALA A O 1
ATOM 611 N N . LEU A 1 86 ? 2.901 -6.961 8.818 1.00 96.94 86 LEU A N 1
ATOM 612 C CA . LEU A 1 86 ? 1.549 -7.057 8.257 1.00 96.94 86 LEU A CA 1
ATOM 613 C C . LEU A 1 86 ? 0.484 -6.623 9.269 1.00 96.94 86 LEU A C 1
ATOM 615 O O . LEU A 1 86 ? -0.373 -5.807 8.937 1.00 96.94 86 LEU A O 1
ATOM 619 N N . ALA A 1 87 ? 0.580 -7.080 10.521 1.00 96.38 87 ALA A N 1
ATOM 620 C CA . ALA A 1 87 ? -0.349 -6.681 11.577 1.00 96.38 87 ALA A CA 1
ATOM 621 C C . ALA A 1 87 ? -0.319 -5.164 11.846 1.00 96.38 87 ALA A C 1
ATOM 623 O O . ALA A 1 87 ? -1.374 -4.535 11.938 1.00 96.38 87 ALA A O 1
ATOM 624 N N . ARG A 1 88 ? 0.877 -4.555 11.910 1.00 98.31 88 ARG A N 1
ATOM 625 C CA . ARG A 1 88 ? 1.024 -3.097 12.085 1.00 98.31 88 ARG A CA 1
ATOM 626 C C . ARG A 1 88 ? 0.420 -2.315 10.917 1.00 98.31 88 ARG A C 1
ATOM 628 O O . ARG A 1 88 ? -0.277 -1.329 11.148 1.00 98.31 88 ARG A O 1
ATOM 635 N N . MET A 1 89 ? 0.669 -2.752 9.681 1.00 98.38 89 MET A N 1
ATOM 636 C CA . MET A 1 89 ? 0.116 -2.114 8.481 1.00 98.38 89 MET A CA 1
ATOM 637 C C . MET A 1 89 ? -1.407 -2.256 8.416 1.00 98.38 89 MET A C 1
ATOM 639 O O . MET A 1 89 ? -2.094 -1.286 8.111 1.00 98.38 89 MET A O 1
ATOM 643 N N . SER A 1 90 ? -1.941 -3.430 8.760 1.00 97.38 90 SER A N 1
ATOM 644 C CA . SER A 1 90 ? -3.384 -3.683 8.854 1.00 97.38 90 SER A CA 1
ATOM 645 C C . SER A 1 90 ? -4.052 -2.726 9.843 1.00 97.38 90 SER A C 1
ATOM 647 O O . SER A 1 90 ? -5.030 -2.054 9.515 1.00 97.38 90 SER A O 1
ATOM 649 N N . GLU A 1 91 ? -3.499 -2.603 11.053 1.00 97.88 91 GLU A N 1
ATOM 650 C CA . GLU A 1 91 ? -4.034 -1.701 12.077 1.00 97.88 91 GLU A CA 1
ATOM 651 C C . GLU A 1 91 ? -3.972 -0.227 11.637 1.00 97.88 91 GLU A C 1
ATOM 653 O O . GLU A 1 91 ? -4.921 0.534 11.846 1.00 97.88 91 GLU A O 1
ATOM 658 N N . ALA A 1 92 ? -2.876 0.181 10.988 1.00 97.94 92 ALA A N 1
ATOM 659 C CA . ALA A 1 92 ? -2.757 1.507 10.393 1.00 97.94 92 ALA A CA 1
ATOM 660 C C . ALA A 1 92 ? -3.801 1.737 9.287 1.00 97.94 92 ALA A C 1
ATOM 662 O O . ALA A 1 92 ? -4.455 2.779 9.288 1.00 97.94 92 ALA A O 1
ATOM 663 N N . GLY A 1 93 ? -4.021 0.754 8.408 1.00 96.50 93 GLY A N 1
ATOM 664 C CA . GLY A 1 93 ? -5.027 0.795 7.345 1.00 96.50 93 GLY A CA 1
ATOM 665 C C . GLY A 1 93 ? -6.445 0.981 7.874 1.00 96.50 93 GLY A C 1
ATOM 666 O O . GLY A 1 93 ? -7.173 1.850 7.390 1.00 96.50 93 GLY A O 1
ATOM 667 N N . LEU A 1 94 ? -6.816 0.250 8.926 1.00 96.00 94 LEU A N 1
ATOM 668 C CA . LEU A 1 94 ? -8.126 0.396 9.563 1.00 96.00 94 LEU A CA 1
ATOM 669 C C . LEU A 1 94 ? -8.326 1.806 10.137 1.00 96.00 94 LEU A C 1
ATOM 671 O O . LEU A 1 94 ? -9.378 2.412 9.921 1.00 96.00 94 LEU A O 1
ATOM 675 N N . ARG A 1 95 ? -7.318 2.356 10.831 1.00 96.19 95 ARG A N 1
ATOM 676 C CA . ARG A 1 95 ? -7.368 3.730 11.368 1.00 96.19 95 ARG A CA 1
ATOM 677 C C . ARG A 1 95 ? -7.471 4.776 10.261 1.00 96.19 95 ARG A C 1
ATOM 679 O O . ARG A 1 95 ? -8.317 5.664 10.341 1.00 96.19 95 ARG A O 1
ATOM 686 N N . PHE A 1 96 ? -6.647 4.643 9.228 1.00 95.81 96 PHE A N 1
ATOM 687 C CA . PHE A 1 96 ? -6.658 5.502 8.047 1.00 95.81 96 PHE A CA 1
ATOM 688 C C . PHE A 1 96 ? -8.046 5.520 7.388 1.00 95.81 96 PHE A C 1
ATOM 690 O O . PHE A 1 96 ? -8.664 6.571 7.222 1.00 95.81 96 PHE A O 1
ATOM 697 N N . ALA A 1 97 ? -8.616 4.349 7.105 1.00 93.69 97 ALA A N 1
ATOM 698 C CA . ALA A 1 97 ? -9.908 4.254 6.436 1.00 93.69 97 ALA A CA 1
ATOM 699 C C . ALA A 1 97 ? -11.073 4.828 7.264 1.00 93.69 97 ALA A C 1
ATOM 701 O O . ALA A 1 97 ? -12.016 5.388 6.697 1.00 93.69 97 ALA A O 1
ATOM 702 N N . GLN A 1 98 ? -11.021 4.728 8.597 1.00 90.62 98 GLN A N 1
ATOM 703 C CA . GLN A 1 98 ? -12.013 5.353 9.480 1.00 90.62 98 GLN A CA 1
ATOM 704 C C . GLN A 1 98 ? -12.020 6.884 9.343 1.00 90.62 98 GLN A C 1
ATOM 706 O O . GLN A 1 98 ? -13.095 7.489 9.314 1.00 90.62 98 GLN A O 1
ATOM 711 N N . GLN A 1 99 ? -10.847 7.507 9.196 1.00 87.06 99 GLN A N 1
ATOM 712 C CA . GLN A 1 99 ? -10.716 8.956 9.009 1.00 87.06 99 GLN A CA 1
ATOM 713 C C . GLN A 1 99 ? -11.295 9.407 7.656 1.00 87.06 99 GLN A C 1
ATOM 715 O O . GLN A 1 99 ? -12.025 10.402 7.598 1.00 87.06 99 GLN A O 1
ATOM 720 N N . HIS A 1 100 ? -11.079 8.628 6.589 1.00 82.00 100 HIS A N 1
ATOM 721 C CA . HIS A 1 100 ? -11.605 8.941 5.255 1.00 82.00 100 HIS A CA 1
ATOM 722 C C . HIS A 1 100 ? -13.101 8.655 5.081 1.00 82.00 100 HIS A C 1
ATOM 724 O O . HIS A 1 100 ? -13.793 9.457 4.452 1.00 82.00 100 HIS A O 1
ATOM 730 N N . ARG A 1 101 ? -13.657 7.592 5.687 1.00 69.69 101 ARG A N 1
ATOM 731 C CA . ARG A 1 101 ? -15.121 7.368 5.686 1.00 69.69 101 ARG A CA 1
ATOM 732 C C . ARG A 1 101 ? -15.876 8.548 6.302 1.00 69.69 101 ARG A C 1
ATOM 734 O O . ARG A 1 101 ? -16.915 8.957 5.783 1.00 69.69 101 ARG A O 1
ATOM 741 N N . GLY A 1 102 ? -15.340 9.126 7.379 1.00 59.44 102 GLY A N 1
ATOM 742 C CA . GLY A 1 102 ? -15.906 10.321 8.005 1.00 59.44 102 GLY A CA 1
ATOM 743 C C . GLY A 1 102 ? -15.815 11.572 7.124 1.00 59.44 102 GLY A C 1
ATOM 744 O O . GLY A 1 102 ? -16.673 12.447 7.211 1.00 59.44 102 GLY A O 1
ATOM 745 N N . ALA A 1 103 ? -14.806 11.687 6.256 1.00 59.06 103 ALA A N 1
ATOM 746 C CA . ALA A 1 103 ? -14.701 12.788 5.297 1.00 59.06 103 ALA A CA 1
ATOM 747 C C . ALA A 1 103 ? -15.770 12.688 4.197 1.00 59.06 103 ALA A C 1
ATOM 749 O O . ALA A 1 103 ? -16.480 13.662 3.963 1.00 59.06 103 ALA A O 1
ATOM 750 N N . THR A 1 104 ? -15.969 11.506 3.604 1.00 61.09 104 THR A N 1
ATOM 751 C CA . THR A 1 104 ? -17.018 11.293 2.591 1.00 61.09 104 THR A CA 1
ATOM 752 C C . THR A 1 104 ? -18.415 11.573 3.149 1.00 61.09 104 THR A C 1
ATOM 754 O O . THR A 1 104 ? -19.196 12.274 2.508 1.00 61.09 104 THR A O 1
ATOM 757 N N . ALA A 1 105 ? -18.719 11.097 4.363 1.00 58.78 105 ALA A N 1
ATOM 758 C CA . ALA A 1 105 ? -20.006 11.357 5.012 1.00 58.78 105 ALA A CA 1
ATOM 759 C C . ALA A 1 105 ? -20.246 12.860 5.246 1.00 58.78 105 ALA A C 1
ATOM 761 O O . ALA A 1 105 ? -21.319 13.366 4.925 1.00 58.78 105 ALA A O 1
ATOM 762 N N . ARG A 1 106 ? -19.230 13.591 5.726 1.00 57.22 106 ARG A N 1
ATOM 763 C CA . ARG A 1 106 ? -19.308 15.047 5.941 1.00 57.22 106 ARG A CA 1
ATOM 764 C C . ARG A 1 106 ? -19.488 15.823 4.635 1.00 57.22 106 ARG A C 1
ATOM 766 O O . ARG A 1 106 ? -20.290 16.750 4.591 1.00 57.22 106 ARG A O 1
ATOM 773 N N . THR A 1 107 ? -18.788 15.441 3.567 1.00 62.84 107 THR A N 1
ATOM 774 C CA . THR A 1 107 ? -18.936 16.080 2.249 1.00 62.84 107 THR A CA 1
ATOM 775 C C . THR A 1 107 ? -20.329 15.849 1.669 1.00 62.84 107 THR A C 1
ATOM 777 O O . THR A 1 107 ? -20.952 16.791 1.184 1.00 62.84 107 THR A O 1
ATOM 780 N N . MET A 1 108 ? -20.864 14.630 1.773 1.00 65.44 108 MET A N 1
ATOM 781 C CA . MET A 1 108 ? -22.234 14.333 1.342 1.00 65.44 108 MET A CA 1
ATOM 782 C C . MET A 1 108 ? -23.275 15.105 2.156 1.00 65.44 108 MET A C 1
ATOM 784 O O . MET A 1 108 ? -24.246 15.598 1.588 1.00 65.44 108 MET A O 1
ATOM 788 N N . GLU A 1 109 ? -23.062 15.267 3.463 1.00 62.81 109 GLU A N 1
ATOM 789 C CA . GLU A 1 109 ? -23.942 16.068 4.316 1.00 62.81 109 GLU A CA 1
ATOM 790 C C . GLU A 1 109 ? -23.923 17.556 3.929 1.00 62.81 109 GLU A C 1
ATOM 792 O O . GLU A 1 109 ? -24.969 18.203 3.901 1.00 62.81 109 GLU A O 1
ATOM 797 N N . LEU A 1 110 ? -22.759 18.103 3.564 1.00 71.69 110 LEU A N 1
ATOM 798 C CA . LEU A 1 110 ? -22.644 19.475 3.062 1.00 71.69 110 LEU A CA 1
ATOM 799 C C . LEU A 1 110 ? -23.342 19.656 1.709 1.00 71.69 110 LEU A C 1
ATOM 801 O O . LEU A 1 110 ? -24.066 20.631 1.536 1.00 71.69 110 LEU A O 1
ATOM 805 N N . ILE A 1 111 ? -23.187 18.711 0.777 1.00 71.56 111 ILE A N 1
ATOM 806 C CA . ILE A 1 111 ? -23.895 18.744 -0.512 1.00 71.56 111 ILE A CA 1
ATOM 807 C C . ILE A 1 111 ? -25.412 18.662 -0.286 1.00 71.56 111 ILE A C 1
ATOM 809 O O . ILE A 1 111 ? -26.157 19.459 -0.851 1.00 71.56 111 ILE A O 1
ATOM 813 N N . ALA A 1 112 ? -25.878 17.775 0.598 1.00 70.06 112 ALA A N 1
ATOM 814 C CA . ALA A 1 112 ? -27.299 17.647 0.932 1.00 70.06 112 ALA A CA 1
ATOM 815 C C . ALA A 1 112 ? -27.904 18.932 1.531 1.00 70.06 112 ALA A C 1
ATOM 817 O O . ALA A 1 112 ? -29.097 19.177 1.375 1.00 70.06 112 ALA A O 1
ATOM 818 N N . ARG A 1 113 ? -27.095 19.767 2.194 1.00 74.56 113 ARG A N 1
ATOM 819 C CA . ARG A 1 113 ? -27.514 21.073 2.734 1.00 74.56 113 ARG A CA 1
ATOM 820 C C . ARG A 1 113 ? -27.567 22.196 1.694 1.00 74.56 113 ARG A C 1
ATOM 822 O O . ARG A 1 113 ? -28.154 23.225 1.989 1.00 74.56 113 ARG A O 1
ATOM 829 N N . VAL A 1 114 ? -26.929 22.029 0.534 1.00 74.81 114 VAL A N 1
ATOM 830 C CA . VAL A 1 114 ? -26.919 23.020 -0.563 1.00 74.81 114 VAL A CA 1
ATOM 831 C C . VAL A 1 114 ? -27.946 22.672 -1.647 1.00 74.81 114 VAL A C 1
ATOM 833 O O . VAL A 1 114 ? -28.365 23.539 -2.406 1.00 74.81 114 VAL A O 1
ATOM 836 N N . VAL A 1 115 ? -28.337 21.397 -1.734 1.00 69.62 115 VAL A N 1
ATOM 837 C CA . V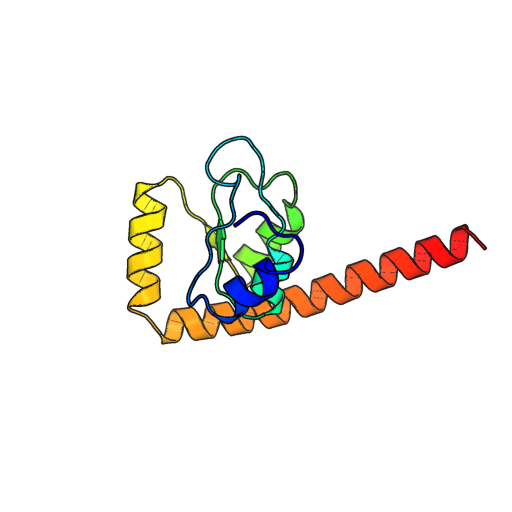AL A 1 115 ? -29.335 20.897 -2.695 1.00 69.62 115 VAL A CA 1
ATOM 838 C C . VAL A 1 115 ? -30.769 20.934 -2.124 1.00 69.62 115 VAL A C 1
ATOM 840 O O . VAL A 1 115 ? -31.722 20.801 -2.890 1.00 69.62 115 VAL A O 1
ATOM 843 N N . ASN A 1 116 ? -30.927 21.162 -0.813 1.00 45.28 116 ASN A N 1
ATOM 844 C CA . ASN A 1 116 ? -32.197 21.524 -0.160 1.00 45.28 116 ASN A CA 1
ATOM 845 C C . ASN A 1 116 ? -32.309 23.041 0.020 1.00 45.28 116 ASN A C 1
ATOM 847 O O . ASN A 1 116 ? -33.460 23.529 0.065 1.00 45.28 116 ASN A O 1
#

Foldseek 3Di:
DPDPPCVLVVLLPDLADEFPPQADQRATDDCLSSLQNLHAYEGENRHVVPVVLVVQLVVLLLYDYAHHPVSVVVVVVVSVVPPVSSNSNSVSSNVSSVVVVVVVVVVVVVVVVVVD

Radius of gyration: 14.91 Å; Cα contacts (8 Å, |Δi|>4): 178; chains: 1; bounding box: 43×36×28 Å